Protein AF-A0A819HRH8-F1 (afdb_monomer)

Secondary structure (DSSP, 8-state):
--GGGG-TT-HHHHHHHHHHHHHHHHHHHTT-HHHHHHHHHHHHHHHHHHHHH---HHHHHHHHHHHHHHHHHH-SS-TTTHHHHHHHHTT-

Radius of gyration: 13.83 Å; Cα contacts (8 Å, |Δi|>4): 54; chains: 1; bounding box: 37×30×32 Å

Nearest PDB structures (fold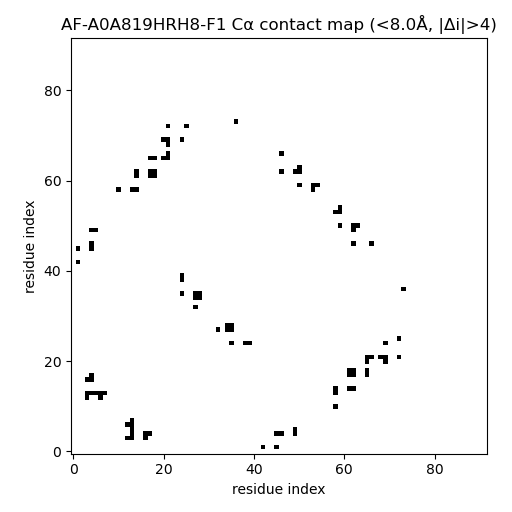seek):
  8ver-assembly1_B  TM=5.413E-01  e=3.741E+00  Escherichia coli
  8dz8-assembly6_F  TM=4.680E-01  e=8.006E+00  synthetic construct

Mean predicted aligned error: 9.38 Å

Sequence (92 aa):
MIPLLRFYFHKDIRTVAAESLPYLLDCVKLRDNDYARQLWQYMNKQLFQAIEIESDHEVLGELFLSLSKIKEKMNKFLYLIFVSFEFSVLKY

pLDDT: mean 75.57, std 16.75, range [39.31, 91.88]

Structure (mmCIF, N/CA/C/O backbone):
data_AF-A0A819HRH8-F1
#
_entry.id   AF-A0A819HRH8-F1
#
loop_
_atom_site.group_PDB
_atom_site.id
_atom_site.type_symbol
_atom_site.label_atom_id
_atom_site.label_alt_id
_atom_site.label_comp_id
_atom_site.label_asym_id
_atom_site.label_entity_id
_atom_site.label_seq_id
_atom_site.pdbx_PDB_ins_code
_atom_site.Cartn_x
_atom_site.Cartn_y
_atom_site.Cartn_z
_atom_site.occupancy
_atom_site.B_iso_or_equiv
_atom_site.auth_seq_id
_atom_site.auth_comp_id
_atom_site.auth_asym_id
_atom_site.auth_atom_id
_atom_site.pdbx_PDB_model_num
ATOM 1 N N . MET A 1 1 ? 1.395 -14.232 2.027 1.00 48.06 1 MET A N 1
ATOM 2 C CA . MET A 1 1 ? 2.241 -13.534 1.026 1.00 48.06 1 MET A CA 1
ATOM 3 C C . MET A 1 1 ? 1.395 -12.404 0.452 1.00 48.06 1 MET A C 1
ATOM 5 O O . MET A 1 1 ? 0.209 -12.662 0.310 1.00 48.06 1 MET A O 1
ATOM 9 N N . ILE A 1 2 ? 1.922 -11.213 0.132 1.00 53.78 2 ILE A N 1
ATOM 10 C CA . ILE A 1 2 ? 1.289 -10.299 -0.843 1.00 53.78 2 ILE A CA 1
ATOM 11 C C . ILE A 1 2 ? 1.956 -10.617 -2.182 1.00 53.78 2 ILE A C 1
ATOM 13 O O . ILE A 1 2 ? 3.015 -10.075 -2.492 1.00 53.78 2 ILE A O 1
ATOM 17 N N . PRO A 1 3 ? 1.413 -11.568 -2.960 1.00 58.19 3 PRO A N 1
ATOM 18 C CA . PRO A 1 3 ? 2.095 -12.111 -4.132 1.00 58.19 3 PRO A CA 1
ATOM 19 C C . PRO A 1 3 ? 2.154 -11.094 -5.282 1.00 58.19 3 PRO A C 1
ATOM 21 O O . PRO A 1 3 ? 2.927 -11.269 -6.218 1.00 58.19 3 P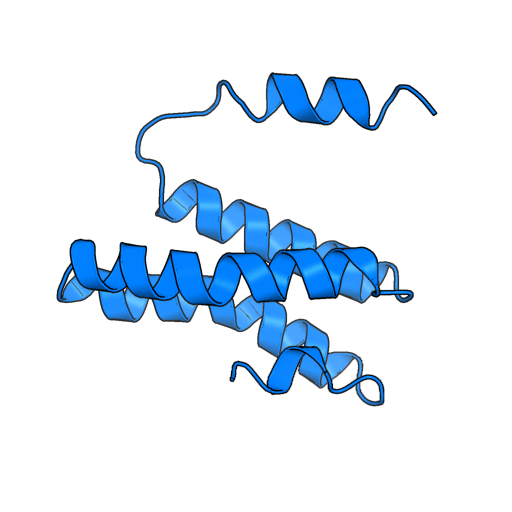RO A O 1
ATOM 24 N N . LEU A 1 4 ? 1.343 -10.033 -5.203 1.00 57.12 4 LEU A N 1
ATOM 25 C CA . LEU A 1 4 ? 1.064 -9.115 -6.302 1.00 57.12 4 LEU A CA 1
ATOM 26 C C . LEU A 1 4 ? 2.221 -8.158 -6.637 1.00 57.12 4 LEU A C 1
ATOM 28 O O . LEU A 1 4 ? 2.363 -7.755 -7.784 1.00 57.12 4 LEU A O 1
ATOM 32 N N . LEU A 1 5 ? 3.107 -7.870 -5.678 1.00 54.75 5 LEU A N 1
ATOM 33 C CA . LEU A 1 5 ? 4.292 -7.029 -5.906 1.00 54.75 5 LEU A CA 1
ATOM 34 C C . LEU A 1 5 ? 5.443 -7.773 -6.609 1.00 54.75 5 LEU A C 1
ATOM 36 O O . LEU A 1 5 ? 6.443 -7.162 -6.964 1.00 54.75 5 LEU A O 1
ATOM 40 N N . ARG A 1 6 ? 5.317 -9.091 -6.827 1.00 55.00 6 ARG A N 1
ATOM 41 C CA . ARG A 1 6 ? 6.307 -9.902 -7.558 1.00 55.00 6 ARG A CA 1
ATOM 42 C C . ARG A 1 6 ? 5.951 -10.151 -9.025 1.00 55.00 6 ARG A C 1
ATOM 44 O O . ARG A 1 6 ? 6.726 -10.823 -9.705 1.00 55.00 6 ARG A O 1
ATOM 51 N N . PHE A 1 7 ? 4.825 -9.645 -9.541 1.00 61.62 7 PHE A N 1
ATOM 52 C CA . PHE A 1 7 ? 4.498 -9.771 -10.969 1.00 61.62 7 PHE A CA 1
ATOM 53 C C . PHE A 1 7 ? 5.355 -8.819 -11.802 1.00 61.62 7 PHE A C 1
ATOM 55 O O . PHE A 1 7 ? 4.886 -7.802 -12.301 1.00 61.62 7 PHE A O 1
ATOM 62 N N . TYR A 1 8 ? 6.626 -9.175 -11.971 1.00 59.38 8 TYR A N 1
ATOM 63 C CA . TYR A 1 8 ? 7.586 -8.422 -12.774 1.00 59.38 8 TYR A CA 1
ATOM 64 C C . TYR A 1 8 ? 7.078 -8.165 -14.206 1.00 59.38 8 TYR A C 1
ATOM 66 O O . TYR A 1 8 ? 7.348 -7.124 -14.793 1.00 59.38 8 TYR A O 1
ATOM 74 N N . PHE A 1 9 ? 6.274 -9.083 -14.752 1.00 64.69 9 PHE A N 1
ATOM 75 C CA . PHE A 1 9 ? 5.871 -9.074 -16.160 1.00 64.69 9 PHE A CA 1
ATOM 76 C C . PHE A 1 9 ? 4.722 -8.120 -16.516 1.00 64.69 9 PHE A C 1
ATOM 78 O O . PHE A 1 9 ? 4.508 -7.869 -17.699 1.00 64.69 9 PHE A O 1
ATOM 85 N N . HIS A 1 10 ? 3.996 -7.564 -15.538 1.00 79.69 10 HIS A N 1
ATOM 86 C CA . HIS A 1 10 ? 2.859 -6.681 -15.817 1.00 79.69 10 HIS A CA 1
ATOM 87 C C . HIS A 1 10 ? 2.917 -5.422 -14.962 1.00 79.69 10 HIS A C 1
ATOM 89 O O . HIS A 1 10 ? 2.595 -5.435 -13.774 1.00 79.69 10 HIS A O 1
ATOM 95 N N . LYS A 1 11 ? 3.319 -4.322 -15.602 1.00 82.88 11 LYS A N 1
ATOM 96 C CA . LYS A 1 11 ? 3.329 -2.974 -15.026 1.00 82.88 11 LYS A CA 1
ATOM 97 C C . LYS A 1 11 ? 1.992 -2.629 -14.369 1.00 82.88 11 LYS A C 1
ATOM 99 O O . LYS A 1 11 ? 1.972 -2.334 -13.181 1.00 82.88 11 LYS A O 1
ATOM 104 N N . ASP A 1 12 ? 0.891 -2.806 -15.093 1.00 85.44 12 ASP A N 1
ATOM 105 C CA . ASP A 1 12 ? -0.448 -2.452 -14.610 1.00 85.44 12 ASP A CA 1
ATOM 106 C C . ASP A 1 12 ? -0.842 -3.229 -13.348 1.00 85.44 12 ASP A C 1
ATOM 108 O O . ASP A 1 12 ? -1.435 -2.671 -12.431 1.00 85.44 12 ASP A O 1
ATOM 112 N N . ILE A 1 13 ? -0.453 -4.506 -13.246 1.00 86.44 13 ILE A N 1
ATOM 113 C CA . ILE A 1 13 ? -0.725 -5.316 -12.049 1.00 86.44 13 ILE A CA 1
ATOM 114 C C . ILE A 1 13 ? 0.051 -4.770 -10.848 1.00 86.44 13 ILE A C 1
ATOM 116 O O . ILE A 1 13 ? -0.503 -4.700 -9.753 1.00 86.44 13 ILE A O 1
ATOM 120 N N . ARG A 1 14 ? 1.313 -4.367 -11.037 1.00 86.25 14 ARG A N 1
ATOM 121 C CA . ARG A 1 14 ? 2.141 -3.788 -9.967 1.00 86.25 14 ARG A CA 1
ATOM 122 C C . ARG A 1 14 ? 1.622 -2.422 -9.529 1.00 86.25 14 ARG A C 1
ATOM 124 O O . ARG A 1 14 ? 1.512 -2.192 -8.327 1.00 86.25 14 ARG A O 1
ATOM 131 N N . THR A 1 15 ? 1.238 -1.574 -10.479 1.00 87.31 15 THR A N 1
ATOM 132 C CA . THR A 1 15 ? 0.622 -0.266 -10.223 1.00 87.31 15 THR A CA 1
ATOM 133 C C . THR A 1 15 ? -0.678 -0.412 -9.440 1.00 87.31 15 THR A C 1
ATOM 135 O O . THR A 1 15 ? -0.785 0.100 -8.329 1.00 87.31 15 THR A O 1
ATOM 138 N N . VAL A 1 16 ? -1.628 -1.210 -9.936 1.00 88.62 16 VAL A N 1
ATOM 139 C CA . VAL A 1 16 ? -2.916 -1.426 -9.258 1.00 88.62 16 VAL A CA 1
ATOM 140 C C . VAL A 1 16 ? -2.717 -2.083 -7.888 1.00 88.62 16 VAL A C 1
ATOM 142 O O . VAL A 1 16 ? -3.399 -1.744 -6.919 1.00 88.62 16 VAL A O 1
ATOM 145 N N . ALA A 1 17 ? -1.751 -2.999 -7.760 1.00 87.81 17 ALA A N 1
ATOM 146 C CA . ALA A 1 17 ? -1.403 -3.577 -6.469 1.00 87.81 17 ALA A CA 1
ATOM 147 C C . ALA A 1 17 ? -0.906 -2.503 -5.493 1.00 87.81 17 ALA A C 1
ATOM 149 O O . ALA A 1 17 ? -1.416 -2.450 -4.374 1.00 87.81 17 ALA A O 1
ATOM 150 N N . ALA A 1 18 ? 0.024 -1.637 -5.908 1.00 88.50 18 ALA A N 1
ATOM 151 C CA . ALA A 1 18 ? 0.518 -0.529 -5.097 1.00 88.50 18 ALA A CA 1
ATOM 152 C C . ALA A 1 18 ? -0.626 0.409 -4.683 1.00 88.50 18 ALA A C 1
ATOM 154 O O . ALA A 1 18 ? -0.785 0.690 -3.493 1.00 88.50 18 ALA A O 1
ATOM 155 N N . GLU A 1 19 ? -1.477 0.814 -5.624 1.00 90.75 19 GLU A N 1
ATOM 156 C CA . GLU A 1 19 ? -2.637 1.673 -5.374 1.00 90.75 19 GLU A CA 1
ATOM 157 C C . GLU A 1 19 ? -3.626 1.062 -4.375 1.00 90.75 19 GLU A C 1
ATOM 159 O O . GLU A 1 19 ? -4.182 1.781 -3.546 1.00 90.75 19 GLU A O 1
ATOM 164 N N . SER A 1 20 ? -3.823 -0.260 -4.406 1.00 90.25 20 SER A N 1
ATOM 165 C CA . SER A 1 20 ? -4.793 -0.959 -3.553 1.00 90.25 20 SER A CA 1
ATOM 166 C C . SER A 1 20 ? -4.413 -1.000 -2.063 1.00 90.25 20 SER A C 1
ATOM 168 O O . SER A 1 20 ? -5.294 -1.006 -1.1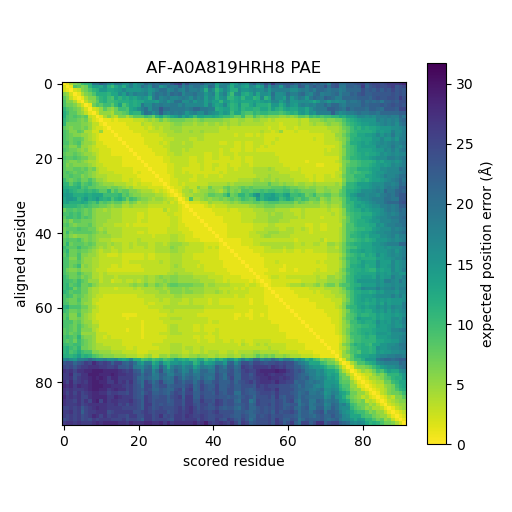96 1.00 90.25 20 SER A O 1
ATOM 170 N N . LEU A 1 21 ? -3.113 -0.990 -1.735 1.00 88.75 21 LEU A N 1
ATOM 171 C CA . LEU A 1 21 ? -2.598 -1.142 -0.364 1.00 88.75 21 LEU A CA 1
ATOM 172 C C . LEU A 1 21 ? -3.206 -0.155 0.658 1.00 88.75 21 LEU A C 1
ATOM 174 O O . LEU A 1 21 ? -3.649 -0.601 1.722 1.00 88.75 21 LEU A O 1
ATOM 178 N N . PRO A 1 22 ? -3.278 1.165 0.395 1.00 90.19 22 PRO A N 1
ATOM 179 C CA . PRO A 1 22 ? -3.895 2.112 1.320 1.00 90.19 22 PRO A CA 1
ATOM 180 C C . PRO A 1 22 ? -5.397 1.887 1.520 1.00 90.19 22 PRO A C 1
ATOM 182 O O . PRO A 1 22 ? -5.905 2.216 2.593 1.00 90.19 22 PRO A O 1
ATOM 185 N N . TYR A 1 23 ? -6.120 1.349 0.535 1.00 90.31 23 TYR A N 1
ATOM 186 C CA . TYR A 1 23 ? -7.552 1.057 0.672 1.00 90.31 23 TYR A CA 1
ATOM 187 C C . TYR A 1 23 ? -7.800 -0.186 1.534 1.00 90.31 23 TYR A C 1
ATOM 189 O O . TYR A 1 23 ? -8.751 -0.211 2.316 1.00 90.31 23 TYR A O 1
ATOM 197 N N . LEU A 1 24 ? -6.910 -1.185 1.477 1.00 87.62 24 LEU A N 1
ATOM 198 C CA . LEU A 1 24 ? -6.962 -2.347 2.374 1.00 87.62 24 LEU A CA 1
ATOM 199 C C . LEU A 1 24 ? -6.854 -1.934 3.848 1.00 87.62 24 LEU A C 1
ATOM 201 O O . LEU A 1 24 ? -7.558 -2.478 4.700 1.00 87.62 24 LEU A O 1
ATOM 205 N N . LEU A 1 25 ? -6.010 -0.942 4.154 1.00 87.00 25 LEU A N 1
ATOM 206 C CA . LEU A 1 25 ? -5.894 -0.412 5.514 1.00 87.00 25 LEU A CA 1
ATOM 207 C C . LEU A 1 25 ? -7.145 0.338 5.968 1.00 87.00 25 LEU A C 1
ATOM 209 O O . LEU A 1 25 ? -7.510 0.210 7.135 1.00 87.00 25 LEU A O 1
ATOM 213 N N . ASP A 1 26 ? -7.815 1.079 5.084 1.00 87.38 26 ASP A N 1
ATOM 214 C CA . ASP A 1 26 ? -9.081 1.740 5.430 1.00 87.38 26 ASP A CA 1
ATOM 215 C C . ASP A 1 26 ? -10.157 0.716 5.781 1.00 87.38 26 ASP A C 1
ATOM 217 O O . ASP A 1 26 ? -10.828 0.854 6.804 1.00 87.38 26 ASP A O 1
ATOM 221 N N . CYS A 1 27 ? -10.273 -0.347 4.977 1.00 86.88 27 CYS A N 1
ATOM 222 C CA . CYS A 1 27 ? -11.248 -1.414 5.199 1.00 86.88 27 CYS A CA 1
ATOM 223 C C . CYS A 1 27 ? -11.082 -2.047 6.586 1.00 86.88 27 CYS A C 1
ATOM 225 O O . CYS A 1 27 ? -12.058 -2.322 7.280 1.00 86.88 27 CYS A O 1
ATOM 227 N N . VAL A 1 28 ? -9.833 -2.258 7.003 1.00 86.06 2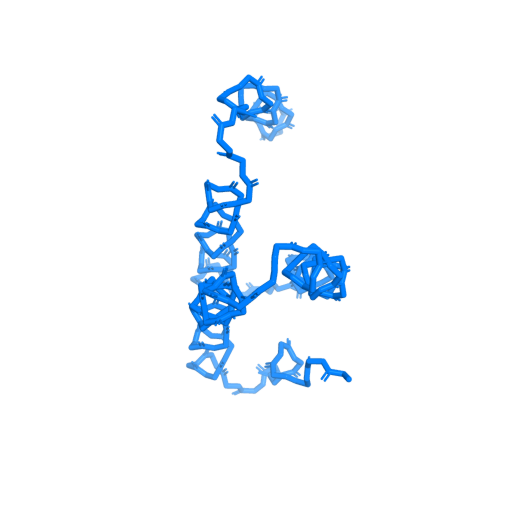8 VAL A N 1
ATOM 228 C CA . VAL A 1 28 ? -9.511 -2.869 8.293 1.00 86.06 28 VAL A CA 1
ATOM 229 C C . VAL A 1 28 ? -9.680 -1.894 9.465 1.00 86.06 28 VAL A C 1
ATOM 231 O O . VAL A 1 28 ? -10.188 -2.289 10.519 1.00 86.06 28 VAL A O 1
ATOM 234 N N . LYS A 1 29 ? -9.325 -0.617 9.290 1.00 78.62 29 LYS A N 1
ATOM 235 C CA . LYS A 1 29 ? -9.460 0.414 10.334 1.00 78.62 29 LYS A CA 1
ATOM 236 C C . LYS A 1 29 ? -10.887 0.650 10.799 1.00 78.62 29 LYS A C 1
ATOM 238 O O . LYS A 1 29 ? -11.077 1.025 11.951 1.00 78.62 29 LYS A O 1
ATOM 243 N N . LEU A 1 30 ? -11.877 0.416 9.938 1.00 76.75 30 LEU A N 1
ATOM 244 C CA . LEU A 1 30 ? -13.291 0.509 10.315 1.00 76.75 30 LEU A CA 1
ATOM 245 C C . LEU A 1 30 ? -13.667 -0.461 11.442 1.00 76.75 30 LEU A C 1
ATOM 247 O O . LEU A 1 30 ? -14.627 -0.211 12.167 1.00 76.75 30 LEU A O 1
ATOM 251 N N . ARG A 1 31 ? -12.929 -1.567 11.580 1.00 77.50 31 ARG A N 1
ATOM 252 C CA . ARG A 1 31 ? -13.234 -2.634 12.533 1.00 77.50 31 ARG A CA 1
ATOM 253 C C . ARG A 1 31 ? -12.282 -2.657 13.721 1.00 77.50 31 ARG A C 1
ATOM 255 O O . ARG A 1 31 ? -12.745 -2.800 14.846 1.00 77.50 31 ARG A O 1
ATOM 262 N N . ASP A 1 32 ? -10.976 -2.563 13.473 1.00 79.31 32 ASP A N 1
ATOM 263 C CA . ASP A 1 32 ? -9.957 -2.699 14.515 1.00 79.31 32 ASP A CA 1
ATOM 264 C C . ASP A 1 32 ? -8.640 -2.003 14.120 1.00 79.31 32 ASP A C 1
ATOM 266 O O . ASP A 1 32 ? -7.985 -2.347 13.130 1.00 79.31 32 ASP A O 1
ATOM 270 N N . ASN A 1 33 ? -8.233 -1.022 14.929 1.00 79.06 33 ASN A N 1
ATOM 271 C CA . ASN A 1 33 ? -6.986 -0.285 14.731 1.00 79.06 33 ASN A CA 1
ATOM 272 C C . ASN A 1 33 ? -5.740 -1.139 15.004 1.00 79.06 33 ASN A C 1
ATOM 274 O O . ASN A 1 33 ? -4.700 -0.908 14.380 1.00 79.06 33 ASN A O 1
ATOM 278 N N . ASP A 1 34 ? -5.819 -2.124 15.897 1.00 82.31 34 ASP A N 1
ATOM 279 C CA . ASP A 1 34 ? -4.691 -3.005 16.187 1.00 82.31 34 ASP A CA 1
ATOM 280 C C . ASP A 1 34 ? -4.499 -4.030 15.067 1.00 82.31 34 ASP A C 1
ATOM 282 O O . ASP A 1 34 ? -3.364 -4.268 14.640 1.00 82.31 34 ASP A O 1
ATOM 286 N N . TYR A 1 35 ? -5.589 -4.530 14.477 1.00 83.69 35 TYR A N 1
ATOM 287 C CA . TYR A 1 35 ? -5.510 -5.337 13.258 1.00 83.69 35 TYR A CA 1
ATOM 288 C C . TYR A 1 35 ? -4.932 -4.533 12.078 1.00 83.69 35 TYR A C 1
ATOM 290 O O . TYR A 1 35 ? -4.100 -5.051 11.329 1.00 83.69 35 TYR A O 1
ATOM 298 N N . ALA A 1 36 ? -5.259 -3.239 11.954 1.00 84.75 36 ALA A N 1
ATOM 299 C CA . ALA A 1 36 ? -4.661 -2.365 10.937 1.00 84.75 36 ALA A CA 1
ATOM 300 C C . ALA A 1 36 ? -3.140 -2.217 11.107 1.00 84.75 36 ALA A C 1
ATOM 302 O O . ALA A 1 36 ? -2.401 -2.219 10.121 1.00 84.75 36 ALA A O 1
ATOM 303 N N . ARG A 1 37 ? -2.650 -2.119 12.351 1.00 83.38 37 ARG A N 1
ATOM 304 C CA . ARG A 1 37 ? -1.209 -2.071 12.651 1.00 83.38 37 ARG A CA 1
ATOM 305 C C . ARG A 1 37 ? -0.505 -3.373 12.293 1.00 83.38 37 ARG A C 1
ATOM 307 O O . ARG A 1 37 ? 0.566 -3.322 11.692 1.00 83.38 37 ARG A O 1
ATOM 314 N N . GLN A 1 38 ? -1.099 -4.517 12.624 1.00 85.00 38 GLN A N 1
ATOM 315 C CA . GLN A 1 38 ? -0.540 -5.828 12.285 1.00 85.00 38 GLN A CA 1
ATOM 316 C C . GLN A 1 38 ? -0.489 -6.038 10.770 1.00 85.00 38 GLN A C 1
ATOM 318 O O . GLN A 1 38 ? 0.543 -6.448 10.233 1.00 85.00 38 GLN A O 1
ATOM 323 N N . LEU A 1 39 ? -1.570 -5.684 10.067 1.00 86.06 39 LEU A N 1
ATOM 324 C CA . LEU A 1 39 ? -1.603 -5.724 8.611 1.00 86.06 39 LEU A CA 1
ATOM 325 C C . LEU A 1 39 ? -0.519 -4.809 8.034 1.00 86.06 39 LEU A C 1
ATOM 327 O O . LEU A 1 39 ? 0.274 -5.258 7.214 1.00 86.06 39 LEU A 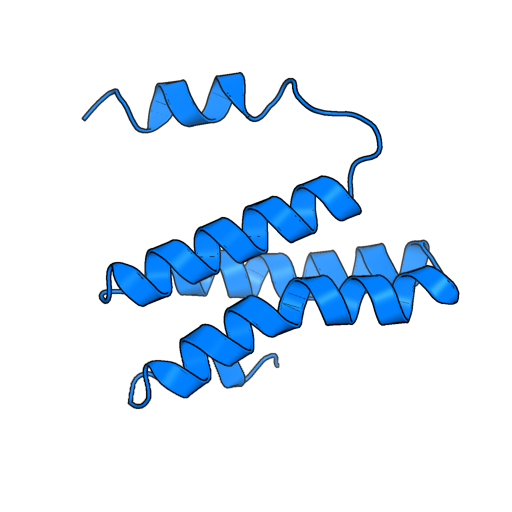O 1
ATOM 331 N N . TRP A 1 40 ? -0.403 -3.569 8.514 1.00 86.25 40 TRP A N 1
ATOM 332 C CA . TRP A 1 40 ? 0.652 -2.657 8.075 1.00 86.25 40 TRP A CA 1
ATOM 333 C C . TRP A 1 40 ? 2.060 -3.225 8.280 1.00 86.25 40 TRP A C 1
ATOM 335 O O . TRP A 1 40 ? 2.847 -3.217 7.338 1.00 86.25 40 TRP A O 1
ATOM 345 N N . GLN A 1 41 ? 2.382 -3.766 9.458 1.00 84.25 41 GLN A N 1
ATOM 346 C CA . GLN A 1 41 ? 3.689 -4.385 9.720 1.00 84.25 41 GLN A CA 1
ATOM 347 C C . GLN A 1 41 ? 4.010 -5.498 8.713 1.00 84.25 41 GLN A C 1
ATOM 349 O O . GLN A 1 41 ? 5.147 -5.613 8.250 1.00 84.25 41 GLN A O 1
ATOM 354 N N . TYR A 1 42 ? 2.996 -6.272 8.326 1.00 84.25 42 TYR A N 1
ATOM 355 C CA . TYR A 1 42 ? 3.117 -7.316 7.319 1.00 84.25 42 TYR A CA 1
ATOM 356 C C . TYR A 1 42 ? 3.359 -6.775 5.897 1.00 84.25 42 TYR A C 1
ATOM 358 O O . TYR A 1 42 ? 4.195 -7.313 5.159 1.00 84.25 42 TYR A O 1
ATOM 366 N N . MET A 1 43 ? 2.647 -5.714 5.500 1.00 86.50 43 MET A N 1
ATOM 367 C CA . MET A 1 43 ? 2.761 -5.128 4.156 1.00 86.50 43 MET A CA 1
ATOM 368 C C . MET A 1 43 ? 4.033 -4.293 3.993 1.00 86.50 43 MET A C 1
ATOM 370 O O . MET A 1 43 ? 4.683 -4.364 2.955 1.00 86.50 43 MET A O 1
ATOM 374 N N . ASN A 1 44 ? 4.418 -3.542 5.027 1.00 85.44 44 ASN A N 1
ATOM 375 C CA . ASN A 1 44 ? 5.516 -2.578 5.002 1.00 85.44 44 ASN A CA 1
ATOM 376 C C . ASN A 1 44 ? 6.844 -3.209 4.562 1.00 85.44 44 ASN A C 1
ATOM 378 O O . ASN A 1 44 ? 7.542 -2.675 3.706 1.00 85.44 44 ASN A O 1
ATOM 382 N N . LYS A 1 45 ? 7.165 -4.398 5.091 1.00 83.44 45 LYS A N 1
ATOM 383 C CA . LYS A 1 45 ? 8.377 -5.133 4.701 1.00 83.44 45 LYS A CA 1
ATOM 384 C C . LYS A 1 45 ? 8.386 -5.477 3.209 1.00 83.44 45 LYS A C 1
ATOM 386 O O . LYS A 1 45 ? 9.423 -5.382 2.566 1.00 83.44 45 LYS A O 1
ATOM 391 N N . GLN A 1 46 ? 7.240 -5.879 2.667 1.00 83.62 46 GLN A N 1
ATOM 392 C CA . GLN A 1 46 ? 7.114 -6.254 1.257 1.00 83.62 46 GLN A CA 1
ATOM 393 C C . GLN A 1 46 ? 7.121 -5.027 0.343 1.00 83.62 46 GLN A C 1
ATOM 395 O O . GLN A 1 46 ? 7.692 -5.090 -0.739 1.00 83.62 46 GLN A O 1
ATOM 400 N N . LEU A 1 47 ? 6.547 -3.910 0.795 1.00 85.31 47 LEU A N 1
ATOM 401 C CA . LEU A 1 47 ? 6.565 -2.640 0.075 1.00 85.31 47 LEU A CA 1
ATOM 402 C C . LEU A 1 47 ? 7.988 -2.079 -0.050 1.00 85.31 47 LEU A C 1
ATOM 404 O O . LEU A 1 47 ? 8.393 -1.717 -1.147 1.00 85.31 47 LEU A O 1
ATOM 408 N N . PHE A 1 48 ? 8.774 -2.075 1.033 1.00 86.12 48 PHE A N 1
ATOM 409 C CA . PHE A 1 48 ? 10.178 -1.647 0.967 1.00 86.12 48 PHE A CA 1
ATOM 410 C C . PHE A 1 48 ? 11.024 -2.544 0.063 1.00 86.12 48 PHE A C 1
ATOM 412 O O . PHE A 1 48 ? 11.781 -2.037 -0.754 1.00 86.12 48 PHE A O 1
ATOM 419 N N . GLN A 1 49 ? 10.834 -3.864 0.137 1.00 85.44 49 GLN A N 1
ATOM 420 C CA . GLN A 1 49 ? 11.503 -4.787 -0.782 1.00 85.44 49 GLN A CA 1
ATOM 421 C C . GLN A 1 49 ? 11.117 -4.539 -2.244 1.00 85.44 49 GLN A C 1
ATOM 423 O O . GLN A 1 49 ? 11.972 -4.655 -3.111 1.00 85.44 49 GLN A O 1
ATOM 428 N N . ALA A 1 50 ? 9.853 -4.201 -2.525 1.00 85.06 50 ALA A N 1
ATOM 429 C CA . ALA A 1 50 ? 9.413 -3.854 -3.874 1.00 85.06 50 ALA A CA 1
ATOM 430 C C . ALA A 1 50 ? 10.079 -2.560 -4.364 1.00 85.06 50 ALA A C 1
ATOM 432 O O . ALA A 1 50 ? 10.556 -2.527 -5.488 1.00 85.06 50 ALA A O 1
ATOM 433 N N . ILE A 1 51 ? 10.185 -1.538 -3.509 1.00 87.00 51 ILE A N 1
ATOM 434 C CA . ILE A 1 51 ? 10.869 -0.273 -3.823 1.00 87.00 51 ILE A CA 1
ATOM 435 C C . ILE A 1 51 ? 12.354 -0.500 -4.148 1.00 87.00 51 ILE A C 1
ATOM 437 O O . ILE A 1 51 ? 12.866 0.107 -5.080 1.00 87.00 51 ILE A O 1
ATOM 441 N N . GLU A 1 52 ? 13.044 -1.375 -3.411 1.00 86.81 52 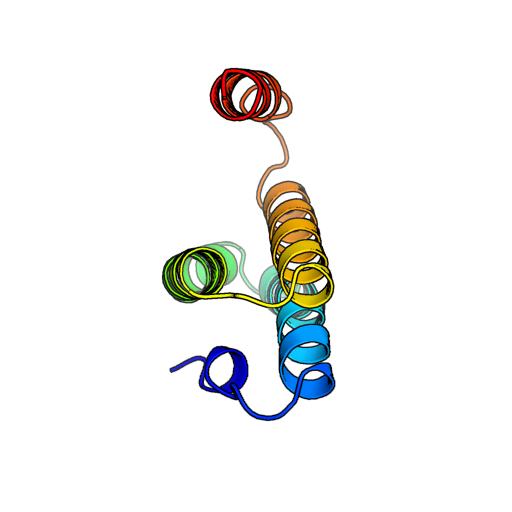GLU A N 1
ATOM 442 C CA . GLU A 1 52 ? 14.476 -1.655 -3.618 1.00 86.81 52 GLU A CA 1
ATOM 443 C C . GLU A 1 52 ? 14.784 -2.358 -4.950 1.00 86.81 52 GLU A C 1
ATOM 445 O O . GLU A 1 52 ? 15.874 -2.183 -5.491 1.00 86.81 52 GLU A O 1
ATOM 450 N N . ILE A 1 53 ? 13.855 -3.169 -5.466 1.00 85.12 53 ILE A N 1
ATOM 451 C CA . ILE A 1 53 ? 14.071 -3.989 -6.673 1.00 85.12 53 ILE A CA 1
ATOM 452 C C . ILE A 1 53 ? 13.355 -3.451 -7.919 1.00 85.12 53 ILE A C 1
ATOM 454 O O . ILE A 1 53 ? 13.519 -4.020 -8.999 1.00 85.12 53 ILE A O 1
ATOM 458 N N . GLU A 1 54 ? 12.525 -2.415 -7.780 1.00 85.50 54 GLU A N 1
ATOM 459 C CA . GLU A 1 54 ? 11.726 -1.874 -8.878 1.00 85.50 54 GLU A CA 1
ATOM 460 C C . GLU A 1 54 ? 12.592 -1.059 -9.845 1.00 85.50 54 GLU A C 1
ATOM 462 O O . GLU A 1 54 ? 13.266 -0.106 -9.459 1.00 85.50 54 GLU A O 1
ATOM 467 N N . SER A 1 55 ? 12.558 -1.438 -11.123 1.00 86.31 55 SER A N 1
ATOM 468 C CA . SER A 1 55 ? 13.332 -0.801 -12.193 1.00 86.31 55 SER A CA 1
ATOM 469 C C . SER A 1 55 ? 12.518 0.201 -13.016 1.00 86.31 55 SER A C 1
ATOM 471 O O . SER A 1 55 ? 13.101 1.043 -13.693 1.00 86.31 55 SER A O 1
ATOM 473 N N . ASP A 1 56 ? 11.184 0.097 -13.012 1.00 88.25 56 ASP A N 1
ATOM 474 C CA . ASP A 1 56 ? 10.296 1.011 -13.738 1.00 88.25 56 ASP A CA 1
ATOM 475 C C . ASP A 1 56 ? 9.981 2.244 -12.877 1.00 88.25 56 ASP A C 1
ATOM 477 O O . ASP A 1 56 ? 9.347 2.142 -11.825 1.00 88.25 56 ASP A O 1
ATOM 481 N N . HIS A 1 57 ? 10.413 3.424 -13.332 1.00 87.31 57 HIS A N 1
ATOM 482 C CA . HIS A 1 57 ? 10.239 4.685 -12.606 1.00 87.31 57 HIS A CA 1
ATOM 483 C C . HIS A 1 57 ? 8.775 5.074 -12.373 1.00 87.31 57 HIS A C 1
ATOM 485 O O . HIS A 1 57 ? 8.478 5.716 -11.365 1.00 87.31 57 HIS A O 1
ATOM 491 N N . GLU A 1 58 ? 7.856 4.690 -13.261 1.00 88.81 58 GLU A N 1
ATOM 492 C CA . GLU A 1 58 ? 6.434 4.985 -13.074 1.00 88.81 58 GLU A CA 1
ATOM 493 C C . GLU A 1 58 ? 5.845 4.101 -11.970 1.00 88.81 58 GLU A C 1
ATOM 495 O O . GLU A 1 58 ? 5.160 4.596 -11.077 1.00 88.81 58 GLU A O 1
ATOM 500 N N . VAL A 1 59 ? 6.190 2.809 -11.961 1.00 88.62 59 VAL A N 1
ATOM 501 C CA . VAL A 1 59 ? 5.770 1.887 -10.890 1.00 88.62 59 VAL A CA 1
ATOM 502 C C . VAL A 1 59 ? 6.388 2.294 -9.554 1.00 88.62 59 VAL A C 1
ATOM 504 O O . VAL A 1 59 ? 5.717 2.277 -8.523 1.00 88.62 59 VAL A O 1
ATOM 507 N N . LEU A 1 60 ? 7.655 2.712 -9.565 1.00 89.38 60 LEU A N 1
ATOM 508 C CA . LEU A 1 60 ? 8.342 3.222 -8.385 1.00 89.38 60 LEU A CA 1
ATOM 509 C C . LEU A 1 60 ? 7.638 4.466 -7.815 1.00 89.38 60 LEU A C 1
ATOM 511 O O . LEU A 1 60 ? 7.451 4.562 -6.600 1.00 89.38 60 LEU A O 1
ATOM 515 N N . GLY A 1 61 ? 7.197 5.383 -8.683 1.00 89.19 61 GLY A N 1
ATOM 516 C CA . GLY A 1 61 ? 6.383 6.537 -8.300 1.00 89.19 61 GLY A CA 1
ATOM 517 C C . GLY A 1 61 ? 5.091 6.129 -7.587 1.00 89.19 61 GLY A C 1
ATOM 518 O O . GLY A 1 61 ? 4.782 6.661 -6.519 1.00 89.19 61 GLY A O 1
ATOM 519 N N . GLU A 1 62 ? 4.391 5.121 -8.106 1.00 91.88 62 GLU A N 1
ATOM 520 C CA . GLU A 1 62 ? 3.159 4.597 -7.502 1.00 91.88 62 GLU A CA 1
ATOM 521 C C . GLU A 1 62 ? 3.397 3.893 -6.159 1.00 91.88 62 GLU A C 1
ATOM 523 O O . GLU A 1 62 ? 2.619 4.056 -5.213 1.00 91.88 62 GLU A O 1
ATOM 528 N N . LEU A 1 63 ? 4.511 3.169 -6.010 1.00 89.50 63 LEU A N 1
ATOM 529 C CA . LEU A 1 63 ? 4.915 2.580 -4.729 1.00 89.50 63 LEU A CA 1
ATOM 530 C C . LEU A 1 63 ? 5.188 3.661 -3.672 1.00 89.50 63 LEU A C 1
ATOM 532 O O . LEU A 1 63 ? 4.737 3.530 -2.528 1.00 89.50 63 LEU A O 1
ATOM 536 N N . PHE A 1 64 ? 5.871 4.751 -4.039 1.00 90.19 64 PHE A N 1
ATOM 537 C CA . PHE A 1 64 ? 6.097 5.885 -3.138 1.00 90.19 64 PHE A CA 1
ATOM 538 C C . PHE A 1 64 ? 4.808 6.643 -2.812 1.00 90.19 64 PHE A C 1
ATOM 540 O O . PHE A 1 64 ? 4.590 7.011 -1.652 1.00 90.19 64 PHE A O 1
ATOM 547 N N . LEU A 1 65 ? 3.924 6.834 -3.793 1.00 90.94 65 LEU A N 1
ATOM 548 C CA . LEU A 1 65 ? 2.620 7.457 -3.583 1.00 90.94 65 LEU A CA 1
ATOM 549 C C . LEU A 1 65 ? 1.761 6.624 -2.626 1.00 90.94 65 LEU A C 1
ATOM 551 O O . LEU A 1 65 ? 1.169 7.157 -1.684 1.00 90.94 65 LEU A O 1
ATOM 555 N N . SER A 1 66 ? 1.734 5.309 -2.826 1.00 90.50 66 SER A N 1
ATOM 556 C CA . SER A 1 66 ? 1.071 4.361 -1.936 1.00 90.50 66 SER A CA 1
ATOM 557 C C . SER A 1 66 ? 1.643 4.421 -0.517 1.00 90.50 66 SER A C 1
ATOM 559 O O . SER A 1 66 ? 0.887 4.574 0.446 1.00 90.50 66 SER A O 1
ATOM 561 N N . LEU A 1 67 ? 2.973 4.418 -0.367 1.00 89.69 67 LEU A N 1
ATOM 562 C CA . LEU A 1 67 ? 3.640 4.571 0.929 1.00 89.69 67 LEU A CA 1
ATOM 563 C C . LEU A 1 67 ? 3.243 5.879 1.629 1.00 89.69 67 LEU A C 1
ATOM 565 O O . LEU A 1 67 ? 2.977 5.870 2.833 1.00 89.69 67 LEU A O 1
ATOM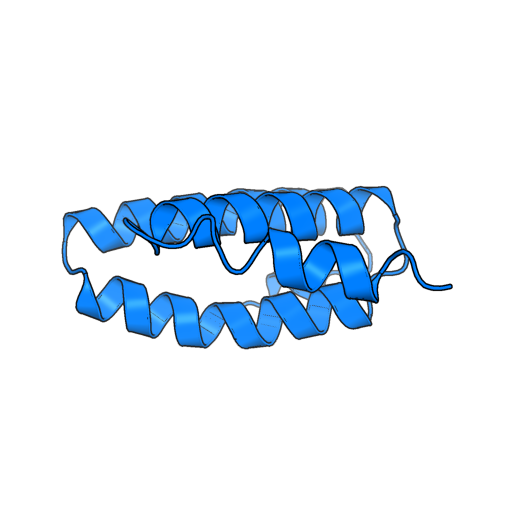 569 N N . SER A 1 68 ? 3.186 6.986 0.887 1.00 87.94 68 SER A N 1
ATOM 570 C CA . SER A 1 68 ? 2.762 8.292 1.401 1.00 87.94 68 SER A CA 1
ATOM 571 C C . SER A 1 68 ? 1.329 8.239 1.944 1.00 87.94 68 SER A C 1
ATOM 573 O O . SER A 1 68 ? 1.102 8.530 3.121 1.00 87.94 68 SER A O 1
ATOM 575 N N . LYS A 1 69 ? 0.384 7.728 1.140 1.00 88.62 69 LYS A N 1
ATOM 576 C CA . LYS A 1 69 ? -1.028 7.549 1.527 1.00 88.62 69 LYS A CA 1
ATOM 577 C C . LYS A 1 69 ? -1.178 6.659 2.763 1.00 88.62 69 LYS A C 1
ATOM 579 O O . LYS A 1 69 ? -1.979 6.940 3.653 1.00 88.62 69 LYS A O 1
ATOM 584 N N . ILE A 1 70 ? -0.415 5.569 2.847 1.00 87.75 70 ILE A N 1
ATOM 585 C CA . ILE A 1 70 ? -0.459 4.670 4.004 1.00 87.75 70 ILE A CA 1
ATOM 586 C C . ILE A 1 70 ? 0.069 5.369 5.262 1.00 87.75 70 ILE A C 1
ATOM 588 O O . ILE A 1 70 ? -0.548 5.263 6.324 1.00 87.75 70 ILE A O 1
ATOM 592 N N . LYS A 1 71 ? 1.183 6.103 5.159 1.00 81.50 71 LYS A N 1
ATOM 593 C CA . LYS A 1 71 ? 1.749 6.860 6.284 1.00 81.50 71 LYS A CA 1
ATOM 594 C C . LYS A 1 71 ? 0.782 7.921 6.799 1.00 81.50 71 LYS A C 1
ATOM 596 O O . LYS A 1 71 ? 0.579 7.983 8.010 1.00 81.50 71 LYS A O 1
ATOM 601 N N . GLU A 1 72 ? 0.158 8.686 5.906 1.00 84.75 72 GLU A N 1
ATOM 602 C CA . GLU A 1 72 ? -0.888 9.659 6.247 1.00 84.75 72 GLU A CA 1
ATOM 603 C C . GLU A 1 72 ? -2.017 8.991 7.037 1.00 84.75 72 GLU A C 1
ATOM 605 O O . GLU A 1 72 ? -2.395 9.433 8.119 1.00 84.75 72 GLU A O 1
ATOM 610 N N . LYS A 1 73 ? -2.498 7.845 6.553 1.00 79.31 73 LYS A N 1
ATOM 611 C CA . LYS A 1 73 ? -3.571 7.108 7.217 1.00 79.31 73 LYS A CA 1
ATOM 612 C C . LYS A 1 73 ? -3.147 6.587 8.587 1.00 79.31 73 LYS A C 1
ATOM 614 O O . LYS A 1 73 ? -3.969 6.541 9.502 1.00 79.31 73 LYS A O 1
ATOM 619 N N . MET A 1 74 ? -1.924 6.075 8.731 1.00 77.44 74 MET A N 1
ATOM 620 C CA . MET A 1 74 ? -1.431 5.464 9.975 1.00 77.44 74 MET A CA 1
ATOM 621 C C . MET A 1 74 ? -1.067 6.496 11.051 1.00 77.44 74 MET A C 1
ATOM 623 O O . MET A 1 74 ? -1.189 6.181 12.234 1.00 77.44 74 MET A O 1
ATOM 627 N N . ASN A 1 75 ? -0.675 7.713 10.664 1.00 67.00 75 ASN A N 1
ATOM 628 C CA . ASN A 1 75 ? -0.283 8.777 11.584 1.00 67.00 75 ASN A CA 1
ATOM 629 C C . ASN A 1 75 ? -1.309 9.912 11.632 1.00 67.00 75 ASN A C 1
ATOM 631 O O . ASN A 1 75 ? -1.362 10.761 10.752 1.00 67.00 75 ASN A O 1
ATOM 635 N N . LYS A 1 76 ? -1.994 10.038 12.774 1.00 54.88 76 LYS A N 1
ATOM 636 C CA . LYS A 1 76 ? -2.613 11.308 13.193 1.00 54.88 76 LYS A CA 1
ATOM 637 C C . LYS A 1 76 ? -1.592 12.364 13.659 1.00 54.88 76 LYS A C 1
ATOM 639 O O . LYS A 1 76 ? -1.996 13.461 14.004 1.00 54.88 76 LYS A O 1
ATOM 644 N N . PHE A 1 77 ? -0.291 12.069 13.676 1.00 48.38 77 PHE A N 1
ATOM 645 C CA . PHE A 1 77 ? 0.787 12.994 14.051 1.00 48.38 77 PHE A CA 1
ATOM 646 C C . PHE A 1 77 ? 2.105 12.449 13.491 1.00 48.38 77 PHE A C 1
ATOM 648 O O . PHE A 1 77 ? 2.518 11.398 13.958 1.00 48.38 77 PHE A O 1
ATOM 655 N N . LEU A 1 78 ? 2.728 13.102 12.497 1.00 46.84 78 LEU A N 1
ATOM 656 C CA . LEU A 1 78 ? 4.184 13.099 12.199 1.00 46.84 78 LEU A CA 1
ATOM 657 C C . LEU A 1 78 ? 4.454 13.669 10.794 1.00 46.84 78 LEU A C 1
ATOM 659 O O . LEU A 1 78 ? 4.994 13.007 9.913 1.00 46.84 78 LEU A O 1
ATOM 663 N N . TYR A 1 79 ? 4.146 14.953 10.616 1.00 49.94 79 TYR A N 1
ATOM 664 C CA . TYR A 1 79 ? 4.728 15.781 9.549 1.00 49.94 79 TYR A CA 1
ATOM 665 C C . TYR A 1 79 ? 6.264 15.933 9.703 1.00 49.94 79 TYR A C 1
ATOM 667 O O . TYR A 1 79 ? 6.953 16.361 8.786 1.00 49.94 79 TYR A O 1
ATOM 675 N N . LEU A 1 80 ? 6.822 15.555 10.862 1.00 46.22 80 LEU A N 1
ATOM 676 C CA . LEU A 1 80 ? 8.208 15.839 11.251 1.00 46.22 80 LEU A CA 1
ATOM 677 C C . LEU A 1 80 ? 9.265 14.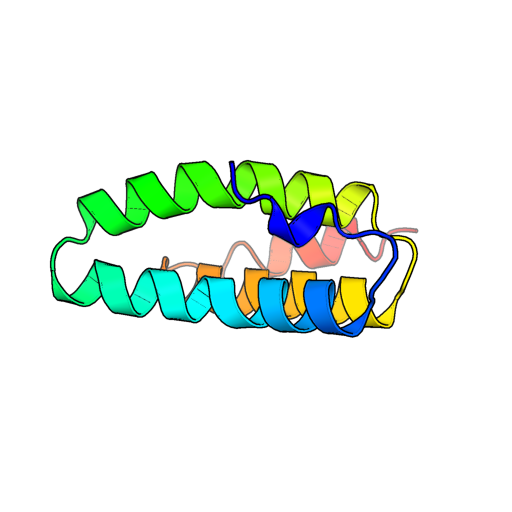858 10.711 1.00 46.22 80 LEU A C 1
ATOM 679 O O . LEU A 1 80 ? 10.427 15.234 10.646 1.00 46.22 80 LEU A O 1
ATOM 683 N N . ILE A 1 81 ? 8.908 13.638 10.286 1.00 51.03 81 ILE A N 1
ATOM 684 C CA . ILE A 1 81 ? 9.903 12.690 9.725 1.00 51.03 81 ILE A CA 1
ATOM 685 C C . ILE A 1 81 ? 10.084 12.882 8.211 1.00 51.03 81 ILE A C 1
ATOM 687 O O . ILE A 1 81 ? 11.136 12.546 7.671 1.00 51.03 81 ILE A O 1
ATOM 691 N N . PHE A 1 82 ? 9.097 13.468 7.523 1.00 47.47 82 PHE A N 1
ATOM 692 C CA . PHE A 1 82 ? 9.180 13.720 6.080 1.0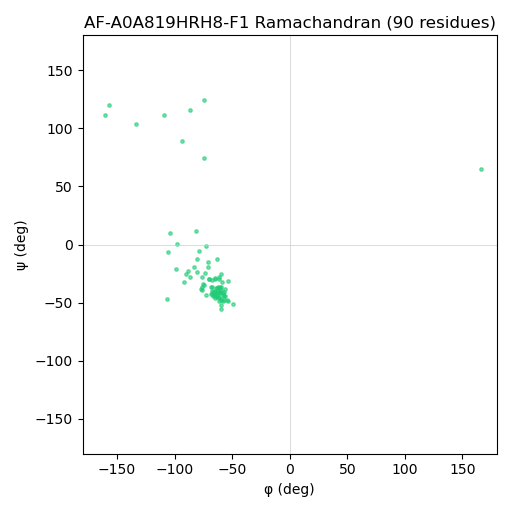0 47.47 82 PHE A CA 1
ATOM 693 C C . PHE A 1 82 ? 10.308 14.715 5.744 1.00 47.47 82 PHE A C 1
ATOM 695 O O . PHE A 1 82 ? 11.074 14.477 4.816 1.00 47.47 82 PHE A O 1
ATOM 702 N N . VAL A 1 83 ? 10.516 15.727 6.599 1.00 52.50 83 VAL A N 1
ATOM 703 C CA . VAL A 1 83 ? 11.632 16.687 6.479 1.00 52.50 83 VAL A CA 1
ATOM 704 C C . VAL A 1 83 ? 13.002 16.016 6.663 1.00 52.50 83 VAL A C 1
ATOM 706 O O . VAL A 1 83 ? 13.986 16.439 6.063 1.00 52.50 83 VAL A O 1
ATOM 709 N N . SER A 1 84 ? 13.099 14.944 7.454 1.00 44.53 84 SER A N 1
ATOM 710 C CA . SER A 1 84 ? 14.381 14.267 7.689 1.00 44.53 84 SER A CA 1
ATOM 711 C C . SER A 1 84 ? 14.784 13.310 6.565 1.00 44.53 84 SER A C 1
ATOM 713 O O . SER A 1 84 ? 15.973 13.044 6.417 1.00 44.53 84 SER A O 1
ATOM 715 N N . PHE A 1 85 ? 13.835 12.798 5.772 1.00 46.94 85 PHE A N 1
ATOM 716 C CA . PHE A 1 85 ? 14.135 11.828 4.711 1.00 46.94 85 PHE A CA 1
ATOM 717 C C . PHE A 1 85 ? 14.407 12.490 3.351 1.00 46.94 85 PHE A C 1
ATOM 719 O O . PHE A 1 85 ? 15.278 12.018 2.621 1.00 46.94 85 PHE A O 1
ATOM 726 N N . GLU A 1 86 ? 13.767 13.628 3.040 1.00 45.88 86 GLU A N 1
ATOM 727 C CA . GLU A 1 86 ? 14.121 14.429 1.851 1.00 45.88 86 GLU A CA 1
ATOM 728 C C . GLU A 1 86 ? 15.589 14.897 1.883 1.00 45.88 86 GLU A C 1
ATOM 730 O O . GLU A 1 86 ? 16.254 14.928 0.848 1.00 45.88 86 GLU A O 1
ATOM 735 N N . PHE A 1 87 ? 16.155 15.153 3.069 1.00 42.50 87 PHE A N 1
ATOM 736 C CA . PHE A 1 87 ? 17.557 15.565 3.217 1.00 42.50 87 PHE A CA 1
ATOM 737 C C . PHE A 1 87 ? 18.594 14.466 2.930 1.00 42.50 87 PHE A C 1
ATOM 739 O O . PHE A 1 87 ? 19.760 14.784 2.687 1.00 42.50 87 PHE A O 1
ATOM 746 N N . SER A 1 88 ? 18.206 13.188 2.960 1.00 43.97 88 SER A N 1
ATOM 747 C CA . SER A 1 88 ? 19.118 12.079 2.644 1.00 43.97 88 SER A CA 1
ATOM 748 C C . SER A 1 88 ? 19.118 11.713 1.162 1.00 43.97 88 SER A C 1
ATOM 750 O O . SER A 1 88 ? 20.125 11.209 0.677 1.00 43.97 88 SER A O 1
ATOM 752 N N . VAL A 1 89 ? 18.030 11.994 0.440 1.00 47.94 89 VAL A N 1
ATOM 753 C CA . VAL A 1 89 ? 17.915 11.691 -0.996 1.00 47.94 89 VAL A CA 1
ATOM 754 C C . VAL A 1 89 ? 18.489 12.820 -1.863 1.00 47.94 89 VAL A C 1
ATOM 756 O O . VAL A 1 89 ? 19.041 12.545 -2.917 1.00 47.94 89 VAL A O 1
ATOM 759 N N . LEU A 1 90 ? 18.482 14.073 -1.393 1.00 39.84 90 LEU A N 1
ATOM 760 C CA . LEU A 1 90 ? 19.059 15.231 -2.106 1.00 39.84 90 LEU A CA 1
ATOM 761 C C . LEU A 1 90 ? 20.589 15.397 -1.960 1.00 39.84 90 LEU A C 1
ATOM 763 O O . LEU A 1 90 ? 21.129 16.447 -2.306 1.00 39.84 90 LEU A O 1
ATOM 767 N N . LYS A 1 91 ? 21.303 14.399 -1.421 1.00 41.84 91 LYS A N 1
ATOM 768 C CA . LYS A 1 91 ? 22.772 14.433 -1.262 1.00 41.84 91 LYS A CA 1
ATOM 769 C C . LYS A 1 91 ? 23.555 13.586 -2.273 1.00 41.84 91 LYS A C 1
ATOM 771 O O . LYS A 1 91 ? 24.767 13.458 -2.107 1.00 41.84 91 LYS A O 1
ATOM 776 N N . TYR A 1 92 ? 22.900 13.072 -3.310 1.00 39.31 92 TYR A N 1
ATOM 777 C CA . TYR A 1 92 ? 23.554 12.437 -4.455 1.00 39.31 92 TYR A CA 1
ATOM 778 C C . TYR A 1 92 ? 23.020 13.008 -5.762 1.00 39.31 92 TYR A C 1
ATOM 780 O O . TYR A 1 92 ? 21.783 13.161 -5.862 1.00 39.31 92 TYR A O 1
#

Foldseek 3Di:
DLCQLVPPPDLVSLLVSLVCLLVVLVVPVVPDLVVSVVSCVVVVVVLVVSLVPDPDPVSNVSSVVSVVSNVVVNDPDDPPVVVVVVVVVVPD

Solvent-accessible surface area (backbone atoms only — not comparable to full-atom values): 5360 Å² total; per-residue (Å²): 132,81,69,50,75,68,45,82,88,37,68,67,55,33,35,53,44,30,60,45,52,42,54,56,43,54,66,38,45,78,77,33,62,67,60,30,50,55,51,44,62,63,48,50,60,54,51,52,54,40,60,76,70,54,83,50,69,67,49,43,49,38,44,52,51,25,51,49,52,36,50,56,71,73,38,96,72,68,81,70,58,58,66,62,51,57,62,65,62,75,74,114